Protein AF-A0A3D3MNH3-F1 (afdb_monomer)

Nearest PDB structures (foldseek):
  2pn2-assembly1_A-2  TM=3.719E-01  e=6.572E-01  Psychrobacter arcticus 273-4
  4nwr-assembly1_C  TM=3.071E-01  e=2.242E+00  uncultured bacterium
  7u05-assembly1_k  TM=1.908E-01  e=3.524E+00  Saccharomyces cerevisiae

Secondary structure (DSSP, 8-state):
----PPP--EEEEEEESSTT--EEEEEETTT--EEEEE-SS---SPPPHHHHHHHHHHHHHHHHHHHHHHHHSSBTTTBTT--HHHHHHHHHHHHTT-S-HHHHHHHTB-TT--B-PPP---TT---------

Solvent-accessible surface area (backbone atoms only — not comparable to full-atom values): 8350 Å² total; per-residue (Å²): 132,88,79,83,75,78,77,84,48,71,67,46,69,56,68,69,55,60,88,91,60,51,29,25,46,27,34,26,64,86,75,72,44,80,42,86,39,68,68,85,79,71,88,82,69,79,79,49,70,71,55,49,52,50,50,50,54,50,51,53,47,51,47,51,51,50,53,54,43,70,76,23,42,58,38,95,88,38,38,92,68,18,32,74,68,40,45,48,40,51,49,49,13,61,78,68,73,46,94,38,54,66,56,47,48,61,72,33,36,50,97,86,57,51,77,60,73,79,79,86,74,68,96,78,70,86,76,86,76,79,82,81,136

pLDDT: mean 82.12, std 16.51, range [32.28, 96.75]

Sequence (133 aa):
MAKITPIDVIKGISGSYGNNSGDYFATNSSSNKIRLAKLKNPYKGPATEKQLAQQQKFKTRQAVVTTWLNSNKPSNTNGDKGTAIYQQAQKWKRALGLSSVAQVLYKYLDDKNELHLPTIVDEGTDTGKTVTP

Mean predicted aligned error: 12.74 Å

Radius of gyration: 24.46 Å; Cα contacts (8 Å, |Δi|>4): 118; chains: 1; bounding box: 80×47×58 Å

Foldseek 3Di:
DDDDDPDFDFPDWAPDDDDPQQWIWTQTPPPRDIDIDHDPDPDPDDDDPVRVVVVVQVVLLVVLLVVVCVQFPDDPVQHNHGPPVSVVLVVVCVVVVHPDSSVSQVVQQDSVRDGDDDDPDDPDDPPPPDDDD

Structure (mmCIF, N/CA/C/O backbone):
data_AF-A0A3D3MNH3-F1
#
_entry.id   AF-A0A3D3MNH3-F1
#
loop_
_atom_site.group_PDB
_atom_site.id
_atom_site.type_symbol
_atom_site.label_atom_id
_atom_site.label_alt_id
_atom_site.label_comp_id
_atom_site.label_asym_id
_atom_site.label_entity_id
_atom_site.label_seq_id
_atom_site.pdbx_PDB_ins_code
_atom_site.Cartn_x
_atom_site.Cartn_y
_atom_site.Cartn_z
_atom_site.occupancy
_atom_site.B_iso_or_equiv
_atom_site.auth_seq_id
_atom_site.auth_comp_id
_atom_site.auth_asym_id
_atom_site.auth_atom_id
_atom_site.pdbx_PDB_model_num
ATOM 1 N N . MET A 1 1 ? -53.236 -9.161 16.316 1.00 43.31 1 MET A N 1
ATOM 2 C CA . MET A 1 1 ? -51.951 -9.830 16.012 1.00 43.31 1 MET A CA 1
ATOM 3 C C . MET A 1 1 ? -50.832 -8.811 16.129 1.00 43.31 1 MET A C 1
ATOM 5 O O . MET A 1 1 ? -50.897 -7.794 15.450 1.00 43.31 1 MET A O 1
ATOM 9 N N . ALA A 1 2 ? -49.854 -9.034 17.007 1.00 52.28 2 ALA A N 1
ATOM 10 C CA . ALA A 1 2 ? -48.695 -8.152 17.112 1.00 52.28 2 ALA A CA 1
ATOM 11 C C . ALA A 1 2 ? -47.770 -8.381 15.906 1.00 52.28 2 ALA A C 1
ATOM 13 O O . ALA A 1 2 ? -47.344 -9.505 15.651 1.00 52.28 2 ALA A O 1
ATOM 14 N N . LYS A 1 3 ? -47.492 -7.325 15.139 1.00 57.22 3 LYS A N 1
ATOM 15 C CA . LYS A 1 3 ? -46.561 -7.371 14.009 1.00 57.22 3 LYS A CA 1
ATOM 16 C C . LYS A 1 3 ? -45.149 -7.167 14.556 1.00 57.22 3 LYS A C 1
ATOM 18 O O . LYS A 1 3 ? -44.824 -6.072 15.002 1.00 57.22 3 LYS A O 1
ATOM 23 N N . ILE A 1 4 ? -44.326 -8.214 14.548 1.00 63.53 4 ILE A N 1
ATOM 24 C CA . ILE A 1 4 ? -42.914 -8.114 14.934 1.00 63.53 4 ILE A CA 1
ATOM 25 C C . ILE A 1 4 ? -42.190 -7.362 13.815 1.00 63.53 4 ILE A C 1
ATOM 27 O O . ILE A 1 4 ? -41.942 -7.909 12.742 1.00 63.53 4 ILE A O 1
ATOM 31 N N . THR A 1 5 ? -41.890 -6.085 14.034 1.00 58.78 5 THR A N 1
ATOM 32 C CA . THR A 1 5 ? -40.971 -5.336 13.172 1.00 58.78 5 THR A CA 1
ATOM 33 C C . THR A 1 5 ? -39.557 -5.865 13.402 1.00 58.78 5 THR A C 1
ATOM 35 O O . THR A 1 5 ? -39.092 -5.814 14.543 1.00 58.78 5 THR A O 1
ATOM 38 N N . PRO A 1 6 ? -38.857 -6.366 12.368 1.00 56.88 6 PRO A N 1
ATOM 39 C CA . PRO A 1 6 ? -37.461 -6.747 12.509 1.00 56.88 6 PRO A CA 1
ATOM 40 C C . PRO A 1 6 ? -36.668 -5.532 12.985 1.00 56.88 6 PRO A C 1
ATOM 42 O O . PRO A 1 6 ? -36.846 -4.431 12.458 1.00 56.88 6 PRO A O 1
ATOM 45 N N . ILE A 1 7 ? -35.797 -5.724 13.974 1.00 63.75 7 ILE A N 1
ATOM 46 C CA . ILE A 1 7 ? -34.797 -4.715 14.320 1.00 63.75 7 ILE A CA 1
ATOM 47 C C . ILE A 1 7 ? -33.992 -4.428 13.051 1.00 63.75 7 ILE A C 1
ATOM 49 O O . ILE A 1 7 ? -33.618 -5.349 12.326 1.00 63.75 7 ILE A O 1
ATOM 53 N N . ASP A 1 8 ? -33.776 -3.149 12.760 1.00 61.16 8 ASP A N 1
ATOM 54 C CA . ASP A 1 8 ? -33.070 -2.689 11.569 1.00 61.16 8 ASP A CA 1
ATOM 55 C C . ASP A 1 8 ? -31.592 -3.134 11.641 1.00 61.16 8 ASP A C 1
ATOM 57 O O . ASP A 1 8 ? -30.728 -2.411 12.137 1.00 61.16 8 ASP A O 1
ATOM 61 N N . VAL A 1 9 ? -31.290 -4.351 11.172 1.00 69.50 9 VAL A N 1
ATOM 62 C CA . VAL A 1 9 ? -29.927 -4.896 11.176 1.00 69.50 9 VAL A CA 1
ATOM 63 C C . VAL A 1 9 ? -29.113 -4.206 10.085 1.00 69.50 9 VAL A C 1
ATOM 65 O O . VAL A 1 9 ? -29.427 -4.292 8.891 1.00 69.50 9 VAL A O 1
ATOM 68 N N . ILE A 1 10 ? -28.051 -3.519 10.501 1.00 77.88 10 ILE A N 1
ATOM 69 C CA . ILE A 1 10 ? -27.095 -2.870 9.604 1.00 77.88 10 ILE A CA 1
ATOM 70 C C . ILE A 1 10 ? -26.357 -3.948 8.800 1.00 77.88 10 ILE A C 1
ATOM 72 O O . ILE A 1 10 ? -25.739 -4.842 9.370 1.00 77.88 10 ILE A O 1
ATOM 76 N N . LYS A 1 11 ? -26.416 -3.848 7.471 1.00 79.38 11 LYS A N 1
ATOM 77 C CA . LYS A 1 11 ? -25.728 -4.743 6.527 1.00 79.38 11 LYS A CA 1
ATOM 78 C C . LYS A 1 11 ? -24.292 -4.301 6.259 1.00 79.38 11 LYS A C 1
ATOM 80 O O . LYS A 1 11 ? -23.410 -5.129 6.066 1.00 79.38 11 LYS A O 1
ATOM 85 N N . GLY A 1 12 ? -24.070 -2.993 6.218 1.00 79.81 12 GLY A N 1
ATOM 86 C CA . GLY A 1 12 ? -22.772 -2.402 5.928 1.00 79.81 12 GLY A CA 1
ATOM 87 C C . GLY A 1 12 ? -22.759 -0.915 6.243 1.00 79.81 12 GLY A C 1
ATOM 88 O O . GLY A 1 12 ? -23.801 -0.258 6.193 1.00 79.81 12 GLY A O 1
ATOM 89 N N . ILE A 1 13 ? -21.576 -0.405 6.571 1.00 83.38 13 ILE A N 1
ATOM 90 C CA . ILE A 1 13 ? -21.322 0.987 6.946 1.00 83.38 13 ILE A CA 1
ATOM 91 C C . ILE A 1 13 ? -20.244 1.525 5.999 1.00 83.38 13 ILE A C 1
ATOM 93 O O . ILE A 1 13 ? -19.281 0.817 5.701 1.00 83.38 13 ILE A O 1
ATOM 97 N N . SER A 1 14 ? -20.416 2.742 5.486 1.00 82.38 14 SER A N 1
ATOM 98 C CA . SER A 1 14 ? -19.424 3.413 4.641 1.00 82.38 14 SER A CA 1
ATOM 99 C C . SER A 1 14 ? -18.170 3.822 5.429 1.00 82.38 14 SER A C 1
ATOM 101 O O . SER A 1 14 ? -18.100 3.671 6.647 1.00 82.38 14 SER A O 1
ATOM 103 N N . GLY A 1 15 ? -17.191 4.426 4.745 1.00 79.06 15 GLY A N 1
ATOM 104 C CA . GLY A 1 15 ? -16.201 5.280 5.412 1.00 79.06 15 GLY A CA 1
ATOM 105 C C . GLY 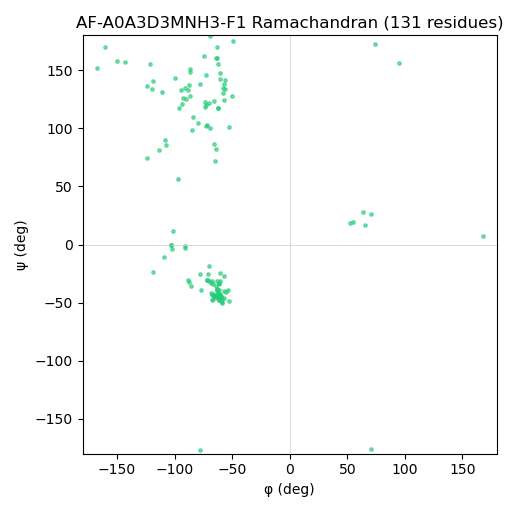A 1 15 ? -16.848 6.520 6.050 1.00 79.06 15 GLY A C 1
ATOM 106 O O . GLY A 1 15 ? -18.027 6.795 5.809 1.00 79.06 15 GLY A O 1
ATOM 107 N N . SER A 1 16 ? -16.077 7.260 6.857 1.00 80.69 16 SER A N 1
ATOM 108 C CA . SER A 1 16 ? -16.537 8.500 7.507 1.00 80.69 16 SER A CA 1
ATOM 109 C C . SER A 1 16 ? -17.015 9.506 6.461 1.00 80.69 16 SER A C 1
ATOM 111 O O . SER A 1 16 ? -16.277 9.859 5.539 1.00 80.69 16 SER A O 1
ATOM 113 N N . TYR A 1 17 ? -18.251 9.964 6.608 1.00 80.75 17 TYR A N 1
ATOM 114 C CA . TYR A 1 17 ? -18.852 11.008 5.801 1.00 80.75 17 TYR A CA 1
ATOM 115 C C . TYR A 1 17 ? -18.482 12.376 6.379 1.00 80.75 17 TYR A C 1
ATOM 117 O O . TYR A 1 17 ? -19.082 12.847 7.343 1.00 80.75 17 TYR A O 1
ATOM 125 N N . GLY A 1 18 ? -17.465 13.004 5.790 1.00 72.00 18 GLY A N 1
ATOM 126 C CA . GLY A 1 18 ? -16.879 14.249 6.289 1.00 72.00 18 GLY A CA 1
ATOM 127 C C . GLY A 1 18 ? -15.651 14.012 7.172 1.00 72.00 18 GLY A C 1
ATOM 128 O O . GLY A 1 18 ? -15.453 12.932 7.737 1.00 72.00 18 GLY A O 1
ATOM 129 N N . ASN A 1 19 ? -14.788 15.027 7.251 1.00 74.62 19 ASN A N 1
ATOM 130 C CA . ASN A 1 19 ? -13.540 14.952 8.006 1.00 74.62 19 ASN A CA 1
ATOM 131 C C . ASN A 1 19 ? -13.837 14.985 9.516 1.00 74.62 19 ASN A C 1
ATOM 133 O O . ASN A 1 19 ? -14.425 15.950 9.997 1.00 74.62 19 ASN A O 1
ATOM 137 N N . ASN A 1 20 ? -13.447 13.940 10.254 1.00 70.31 20 ASN A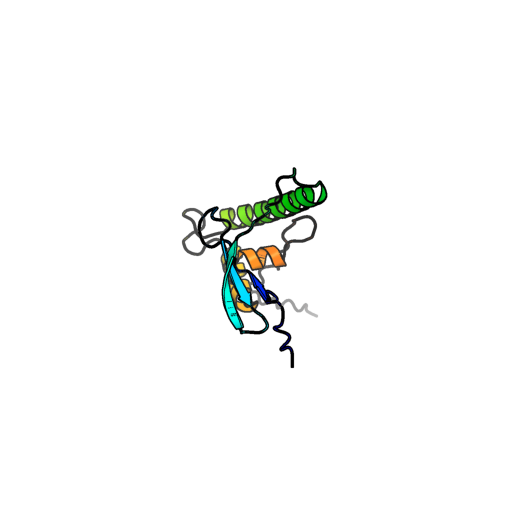 N 1
ATOM 138 C CA . ASN A 1 20 ? -13.647 13.799 11.707 1.00 70.31 20 ASN A CA 1
ATOM 139 C C . ASN A 1 20 ? -15.097 13.931 12.228 1.00 70.31 20 ASN A C 1
ATOM 141 O O . ASN A 1 20 ? -15.298 14.147 13.422 1.00 70.31 20 ASN A O 1
ATOM 145 N N . SER A 1 21 ? -16.117 13.774 11.383 1.00 76.50 21 SER A N 1
ATOM 146 C CA . SER A 1 21 ? -17.526 13.902 11.796 1.00 76.50 21 SER A CA 1
ATOM 147 C C . SER A 1 21 ? -18.009 12.732 12.664 1.00 76.50 21 SER A C 1
ATOM 149 O O . SER A 1 21 ? -18.885 12.904 13.512 1.00 76.50 21 SER A O 1
ATOM 151 N N . GLY A 1 22 ? -17.445 11.533 12.460 1.00 78.88 22 GLY A N 1
ATOM 152 C CA . GLY A 1 22 ? -17.972 10.300 13.050 1.00 78.88 22 GLY A CA 1
ATOM 153 C C . GLY A 1 22 ? -19.363 9.933 12.516 1.00 78.88 22 GLY A C 1
ATOM 154 O O . GLY A 1 22 ? -20.058 9.127 13.141 1.00 78.88 22 GLY A O 1
ATOM 155 N N . ASP A 1 23 ? -19.757 10.525 11.387 1.00 87.62 23 ASP A N 1
ATOM 156 C CA . ASP A 1 23 ? -21.007 10.260 10.685 1.00 87.62 23 ASP A CA 1
ATOM 157 C C . ASP A 1 23 ? -20.738 9.316 9.510 1.00 87.62 23 ASP A C 1
ATOM 159 O O . ASP A 1 23 ? -19.702 9.385 8.855 1.00 87.62 23 ASP A O 1
ATOM 163 N N . TYR A 1 24 ? -21.664 8.406 9.241 1.00 87.69 24 TYR A N 1
ATOM 164 C CA . TYR A 1 24 ? -21.511 7.327 8.273 1.00 87.69 24 TYR A CA 1
ATOM 165 C C . TYR A 1 24 ? -22.830 7.077 7.551 1.00 87.69 24 TYR A C 1
ATOM 167 O O . TYR A 1 24 ? -23.905 7.331 8.093 1.00 87.69 24 TYR A O 1
ATOM 175 N N . PHE A 1 25 ? -22.770 6.493 6.360 1.00 87.06 25 PHE A N 1
ATOM 176 C CA . PHE A 1 25 ? -23.943 5.902 5.731 1.00 87.06 25 PHE A CA 1
ATOM 177 C C . PHE A 1 25 ? -24.020 4.423 6.091 1.00 87.06 25 PHE A C 1
ATOM 179 O O . PHE A 1 25 ? -23.069 3.672 5.884 1.00 87.06 25 PHE A O 1
ATOM 186 N N . ALA A 1 26 ? -25.159 3.996 6.622 1.00 86.94 26 ALA A N 1
ATOM 187 C CA . ALA A 1 26 ? -25.445 2.606 6.930 1.00 86.94 26 ALA A CA 1
ATOM 188 C C . ALA A 1 26 ? -26.527 2.083 5.988 1.00 86.94 26 ALA A C 1
ATOM 190 O O . ALA A 1 26 ? -27.576 2.702 5.816 1.00 86.94 26 ALA A O 1
ATOM 191 N N . THR A 1 27 ? -26.284 0.922 5.395 1.00 85.12 27 THR A N 1
ATOM 192 C CA . THR A 1 27 ? -27.311 0.191 4.651 1.00 85.12 27 THR A CA 1
ATOM 193 C C . THR A 1 27 ? -28.022 -0.759 5.590 1.00 85.12 27 THR A C 1
ATOM 195 O O . THR A 1 27 ? -27.400 -1.466 6.385 1.00 85.12 27 THR A O 1
ATOM 198 N N . ASN A 1 28 ? -29.340 -0.775 5.504 1.00 80.31 28 ASN A N 1
ATOM 199 C CA . ASN A 1 28 ? -30.158 -1.678 6.281 1.00 80.31 28 ASN A CA 1
ATOM 200 C C . ASN A 1 28 ? -30.484 -2.951 5.480 1.00 80.31 28 ASN A C 1
ATOM 202 O O . ASN A 1 28 ? -30.893 -2.866 4.324 1.00 80.31 28 ASN A O 1
ATOM 206 N N . SER A 1 29 ? -30.316 -4.123 6.095 1.00 73.25 29 SER A N 1
ATOM 207 C CA . SER A 1 29 ? -30.500 -5.421 5.424 1.00 73.25 29 SER A CA 1
ATOM 208 C C . SER A 1 29 ? -31.958 -5.778 5.114 1.00 73.25 29 SER A C 1
ATOM 210 O O . SER A 1 29 ? -32.202 -6.456 4.120 1.00 73.25 29 SER A O 1
ATOM 212 N N . SER A 1 30 ? -32.920 -5.330 5.927 1.00 74.31 30 SER A N 1
ATOM 213 C CA . SER A 1 30 ? -34.339 -5.692 5.799 1.00 74.31 30 SER A CA 1
ATOM 214 C C . SER A 1 30 ? -35.109 -4.778 4.840 1.00 74.31 30 SER A C 1
ATOM 216 O O . SER A 1 30 ? -36.031 -5.222 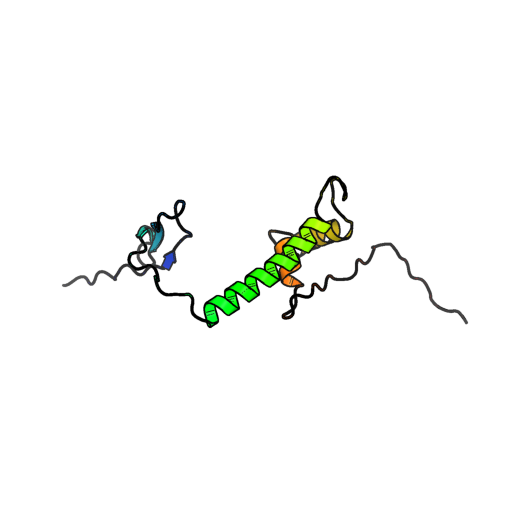4.164 1.00 74.31 30 SER A O 1
ATOM 218 N N . SER A 1 31 ? -34.728 -3.504 4.759 1.00 75.69 31 SER A N 1
ATOM 219 C CA . SER A 1 31 ? -35.395 -2.481 3.947 1.00 75.69 31 SER A CA 1
ATOM 220 C C . SER A 1 31 ? -34.588 -2.030 2.730 1.00 75.69 31 SER A C 1
ATOM 222 O O . SER A 1 31 ? -35.124 -1.295 1.902 1.00 75.69 31 SER A O 1
ATOM 224 N N . ASN A 1 32 ? -33.309 -2.419 2.623 1.00 79.88 32 ASN A N 1
ATOM 225 C CA . ASN A 1 32 ? -32.351 -1.927 1.620 1.00 79.88 32 ASN A CA 1
ATOM 226 C C . ASN A 1 32 ? -32.250 -0.389 1.544 1.00 79.88 32 ASN A C 1
ATOM 228 O O . ASN A 1 32 ? -31.752 0.162 0.563 1.00 79.88 32 ASN A O 1
ATOM 232 N N . LYS A 1 33 ? -32.697 0.327 2.584 1.00 83.88 33 LYS A N 1
ATOM 233 C CA . LYS A 1 33 ? -32.601 1.788 2.666 1.00 83.88 33 LYS A CA 1
ATOM 234 C C . LYS A 1 33 ? -31.257 2.211 3.252 1.00 83.88 33 LYS A C 1
ATOM 236 O O . LYS A 1 33 ? -30.701 1.535 4.122 1.00 83.88 33 LYS A O 1
ATOM 241 N N . ILE A 1 34 ? -30.772 3.365 2.800 1.00 86.19 34 ILE A N 1
ATOM 242 C CA . ILE A 1 34 ? -29.592 4.032 3.354 1.00 86.19 34 ILE A CA 1
ATOM 243 C C . ILE A 1 34 ? -30.041 4.939 4.506 1.00 86.19 34 ILE A C 1
ATOM 245 O O . ILE A 1 34 ? -31.017 5.680 4.389 1.00 86.19 34 ILE A O 1
ATOM 249 N N . ARG A 1 35 ? -29.334 4.861 5.631 1.00 85.81 35 ARG A N 1
ATOM 250 C CA . ARG A 1 35 ? -29.534 5.658 6.847 1.00 85.81 35 ARG A CA 1
ATOM 251 C C . ARG A 1 35 ? -28.246 6.417 7.156 1.00 85.81 35 ARG A C 1
ATOM 253 O O . ARG A 1 35 ? -27.165 5.953 6.803 1.00 85.81 35 ARG A O 1
ATOM 260 N N . LEU A 1 36 ? -28.351 7.533 7.868 1.00 87.31 36 LEU A N 1
ATOM 261 C CA . LEU A 1 36 ? -27.194 8.174 8.490 1.00 87.31 36 LEU A CA 1
ATOM 262 C C . LEU A 1 36 ? -26.974 7.547 9.873 1.00 87.31 36 LEU A C 1
ATOM 264 O O . LEU A 1 36 ? -27.909 7.432 10.665 1.00 87.31 36 LEU A O 1
ATOM 268 N N . ALA A 1 37 ? -25.754 7.098 10.135 1.00 84.94 37 ALA A N 1
ATOM 269 C CA . ALA A 1 37 ? -25.332 6.468 11.375 1.00 84.94 37 ALA A CA 1
ATOM 270 C C . ALA A 1 37 ? -24.228 7.303 12.017 1.00 84.94 37 ALA A C 1
ATOM 272 O O . ALA A 1 37 ? -23.349 7.804 11.325 1.00 84.94 37 ALA A O 1
ATOM 273 N N . LYS A 1 38 ? -24.253 7.428 13.343 1.00 85.06 38 LYS A N 1
ATOM 274 C CA . LYS A 1 38 ? -23.249 8.177 14.100 1.00 85.06 38 LYS A CA 1
ATOM 275 C C . LYS A 1 38 ? -22.529 7.265 15.076 1.00 85.06 38 LYS A C 1
ATOM 277 O O . LYS A 1 38 ? -23.170 6.508 15.812 1.00 85.06 38 LYS A O 1
ATOM 282 N N . LEU A 1 39 ? -21.204 7.350 15.116 1.00 83.38 39 LEU A N 1
ATOM 283 C CA . LEU A 1 39 ? -20.406 6.617 16.091 1.00 83.38 39 LEU A CA 1
ATOM 284 C C . LEU A 1 39 ? -20.581 7.251 17.475 1.00 83.38 39 LEU A C 1
ATOM 286 O O . LEU A 1 39 ? -20.007 8.291 17.782 1.00 83.38 39 LEU A O 1
ATOM 290 N N . LYS A 1 40 ? -21.400 6.618 18.318 1.00 80.50 40 LYS A N 1
ATOM 291 C CA . LYS A 1 40 ? -21.727 7.139 19.653 1.00 80.50 40 LYS A CA 1
ATOM 292 C C . LYS A 1 40 ? -20.604 6.925 20.672 1.00 80.50 40 LYS A C 1
ATOM 294 O O . LYS A 1 40 ? -20.335 7.809 21.477 1.00 80.50 40 LYS A O 1
ATOM 299 N N . ASN A 1 41 ? -19.944 5.768 20.619 1.00 80.50 41 ASN A N 1
ATOM 300 C CA . ASN A 1 41 ? -18.941 5.349 21.600 1.00 80.50 41 ASN A CA 1
ATOM 301 C C . ASN A 1 41 ? -17.618 5.021 20.895 1.00 80.50 41 ASN A C 1
ATOM 303 O O . ASN A 1 41 ? -17.298 3.843 20.719 1.00 80.50 41 ASN A O 1
ATOM 307 N N . PRO A 1 42 ? -16.860 6.035 20.444 1.00 78.31 42 PRO A N 1
ATOM 308 C CA . PRO A 1 42 ? -15.524 5.790 19.926 1.00 78.31 42 PRO A CA 1
ATOM 309 C C . PRO A 1 42 ? -14.656 5.171 21.026 1.00 78.31 42 PRO A C 1
ATOM 311 O O . PRO A 1 42 ? -14.763 5.539 22.198 1.00 78.31 42 PRO A O 1
ATOM 314 N N . TYR A 1 43 ? -13.787 4.234 20.652 1.00 77.00 43 TYR A N 1
ATOM 315 C CA . TYR A 1 43 ? -12.785 3.710 21.571 1.00 77.00 43 TYR A CA 1
ATOM 316 C C . TYR A 1 43 ? -11.848 4.851 21.990 1.00 77.00 43 TYR A C 1
ATOM 318 O O . TYR A 1 43 ? -11.193 5.454 21.145 1.00 77.00 43 TYR A O 1
ATOM 326 N N . LYS A 1 44 ? -11.822 5.168 23.289 1.00 79.69 44 LYS A N 1
ATOM 327 C CA . LYS A 1 44 ? -10.981 6.231 23.872 1.00 79.69 44 LYS A CA 1
ATOM 328 C C . LYS A 1 44 ? -9.749 5.694 24.606 1.00 79.69 44 LYS A C 1
ATOM 330 O O . LYS A 1 44 ? -9.005 6.475 25.187 1.00 79.69 44 LYS A O 1
ATOM 335 N N . GLY A 1 45 ? -9.571 4.373 24.643 1.00 84.75 45 GLY A N 1
ATOM 336 C CA . GLY A 1 45 ? -8.430 3.751 25.307 1.00 84.75 45 GLY A CA 1
ATOM 337 C C . GLY A 1 45 ? -7.134 3.915 24.507 1.00 84.75 45 GLY A C 1
ATOM 338 O O . GLY A 1 45 ? -7.182 4.195 23.305 1.00 84.75 45 GLY A O 1
ATOM 339 N N . PRO A 1 46 ? -5.969 3.724 25.149 1.00 85.56 46 PRO A N 1
ATOM 340 C CA . PRO A 1 46 ? -4.713 3.595 24.423 1.00 85.56 46 PRO A CA 1
ATOM 341 C C . PRO A 1 46 ? -4.780 2.385 23.486 1.00 85.56 46 PRO A C 1
ATOM 343 O O . PRO A 1 46 ? -5.437 1.390 23.787 1.00 85.56 46 PRO A O 1
ATOM 346 N N . ALA A 1 47 ? -4.103 2.458 22.340 1.00 85.75 47 ALA A N 1
ATOM 347 C CA . ALA A 1 47 ? -4.046 1.327 21.424 1.00 85.75 47 ALA A CA 1
ATOM 348 C C . ALA A 1 47 ? -3.448 0.105 22.137 1.00 85.75 47 ALA A C 1
ATOM 350 O O . ALA A 1 47 ? -2.393 0.187 22.763 1.00 85.75 47 ALA A O 1
ATOM 351 N N . THR A 1 48 ? -4.129 -1.033 22.030 1.00 90.25 48 THR A N 1
ATOM 352 C CA . THR A 1 48 ? -3.626 -2.308 22.554 1.00 90.25 48 THR A CA 1
ATOM 353 C C . THR A 1 48 ? -2.323 -2.696 21.855 1.00 90.25 48 THR A C 1
ATOM 355 O O . THR A 1 48 ? -2.101 -2.330 20.699 1.00 90.25 48 THR A O 1
ATOM 358 N N . GLU A 1 49 ? -1.485 -3.507 22.500 1.00 91.81 49 GLU A N 1
ATOM 359 C CA . GLU A 1 49 ? -0.226 -3.987 21.907 1.00 91.81 49 GLU A CA 1
ATOM 360 C C . GLU A 1 49 ? -0.436 -4.650 20.538 1.00 91.81 49 GLU A C 1
ATOM 362 O O . GLU A 1 49 ? 0.312 -4.394 19.598 1.00 91.81 49 GLU A O 1
ATOM 367 N N . LYS A 1 50 ? -1.518 -5.428 20.375 1.00 91.25 50 LYS A N 1
ATOM 368 C CA . LYS A 1 50 ? -1.888 -6.036 19.085 1.00 91.25 50 LYS A CA 1
ATOM 369 C C . LYS A 1 50 ? -2.209 -4.987 18.016 1.00 91.25 50 LYS A C 1
ATOM 371 O O . LYS A 1 50 ? -1.821 -5.149 16.860 1.00 91.25 50 LYS A O 1
ATOM 376 N N . GLN A 1 51 ? -2.904 -3.909 18.384 1.00 88.75 51 GLN A N 1
ATOM 377 C CA . GLN A 1 51 ? -3.200 -2.807 17.464 1.00 88.75 51 GLN A CA 1
ATOM 378 C C . GLN A 1 51 ? -1.932 -2.039 17.092 1.00 88.75 51 GLN A C 1
ATOM 380 O O . GLN A 1 51 ? -1.752 -1.720 15.919 1.00 88.75 51 GLN A O 1
ATOM 385 N N . LEU A 1 52 ? -1.044 -1.781 18.054 1.00 92.25 52 LEU A N 1
ATOM 386 C CA . LEU A 1 52 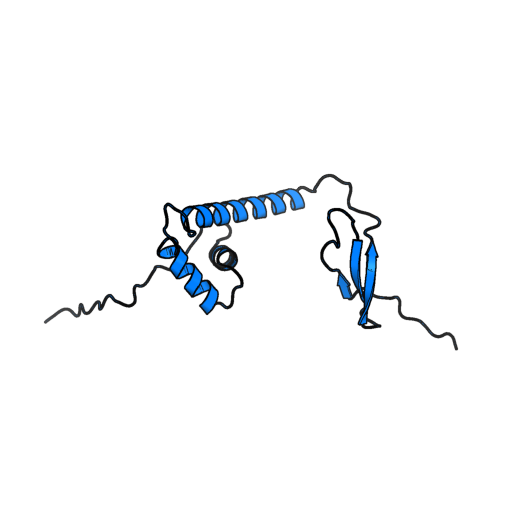? 0.248 -1.139 17.808 1.00 92.25 52 LEU A CA 1
ATOM 387 C C . LEU A 1 52 ? 1.129 -1.992 16.889 1.00 92.25 52 LEU A C 1
ATOM 389 O O . LEU A 1 52 ? 1.667 -1.479 15.910 1.00 92.25 52 LEU A O 1
ATOM 393 N N . ALA A 1 53 ? 1.203 -3.303 17.131 1.00 92.19 53 ALA A N 1
ATOM 394 C CA . ALA A 1 53 ? 1.937 -4.235 16.279 1.00 92.19 53 ALA A CA 1
ATOM 395 C C . ALA A 1 53 ? 1.390 -4.248 14.842 1.00 92.19 53 ALA A C 1
ATOM 397 O O . ALA A 1 53 ? 2.161 -4.195 13.882 1.00 92.19 53 ALA A O 1
ATOM 398 N N . GLN A 1 54 ? 0.064 -4.247 14.674 1.00 91.50 54 GLN A N 1
ATOM 399 C CA . GLN A 1 54 ? -0.561 -4.192 13.351 1.00 91.50 54 GLN A CA 1
ATOM 400 C C . GLN A 1 54 ? -0.311 -2.852 12.645 1.00 91.50 54 GLN A C 1
ATOM 402 O O . GLN A 1 54 ? -0.009 -2.839 11.449 1.00 91.50 54 GLN A O 1
ATOM 407 N N . GLN A 1 55 ? -0.410 -1.730 13.366 1.00 91.19 55 GLN A N 1
ATOM 408 C CA . GLN A 1 55 ? -0.087 -0.403 12.832 1.00 91.19 55 GLN A CA 1
ATOM 409 C C . GLN A 1 55 ? 1.368 -0.341 12.374 1.00 91.19 55 GLN A C 1
ATOM 411 O O . GLN A 1 55 ? 1.638 0.127 11.269 1.00 91.19 55 GLN A O 1
ATOM 416 N N . GLN A 1 56 ? 2.291 -0.870 13.177 1.00 92.81 56 GLN A N 1
ATOM 417 C CA . GLN A 1 56 ? 3.703 -0.916 12.827 1.00 92.81 56 GLN A CA 1
ATOM 418 C C . GLN A 1 56 ? 3.940 -1.805 11.602 1.00 92.81 56 GLN A C 1
ATOM 420 O O . GLN A 1 56 ? 4.620 -1.374 10.673 1.00 92.81 56 GLN A O 1
ATOM 425 N N . LYS A 1 57 ? 3.315 -2.990 11.530 1.00 90.94 57 LYS A N 1
ATOM 426 C CA . LYS A 1 57 ? 3.387 -3.867 10.348 1.00 90.94 57 LYS A CA 1
ATOM 427 C C . LYS A 1 57 ? 2.904 -3.142 9.090 1.00 90.94 57 LYS A C 1
ATOM 429 O O . LYS A 1 57 ? 3.578 -3.180 8.063 1.00 90.94 57 LYS A O 1
ATOM 434 N N . PHE A 1 58 ? 1.771 -2.444 9.164 1.00 92.06 58 PHE A N 1
ATOM 435 C CA . PHE A 1 58 ? 1.249 -1.679 8.031 1.00 92.06 58 PHE A CA 1
ATOM 436 C C . PHE A 1 58 ? 2.169 -0.514 7.646 1.00 92.06 58 PHE A C 1
ATOM 438 O O . PHE A 1 58 ? 2.469 -0.341 6.466 1.00 92.06 58 PHE A O 1
ATOM 445 N N . LYS A 1 59 ? 2.671 0.240 8.630 1.00 93.88 59 LYS A N 1
ATOM 446 C CA . LYS A 1 59 ? 3.582 1.372 8.419 1.00 93.88 59 LYS A CA 1
ATOM 447 C C . LYS A 1 59 ? 4.874 0.936 7.731 1.00 93.88 59 LYS A C 1
ATOM 449 O O . LYS A 1 59 ? 5.287 1.578 6.769 1.00 93.88 59 LYS A O 1
ATOM 454 N N . THR A 1 60 ? 5.478 -0.169 8.167 1.00 93.81 60 THR A N 1
ATOM 455 C CA . THR A 1 60 ? 6.693 -0.715 7.544 1.00 93.81 60 THR A CA 1
ATOM 456 C C . THR A 1 60 ? 6.431 -1.144 6.100 1.00 93.81 60 THR A C 1
ATOM 458 O O . THR A 1 60 ? 7.176 -0.752 5.204 1.00 93.81 60 THR A O 1
ATOM 461 N N . ARG A 1 61 ? 5.326 -1.859 5.837 1.00 94.38 61 ARG A N 1
ATOM 462 C CA . ARG A 1 61 ? 4.929 -2.247 4.468 1.00 94.38 61 ARG A CA 1
ATOM 463 C C . ARG A 1 61 ? 4.723 -1.040 3.565 1.00 94.38 61 ARG A C 1
ATOM 465 O O . ARG A 1 61 ? 5.224 -1.001 2.443 1.00 94.38 61 ARG A O 1
ATOM 472 N N . GLN A 1 62 ? 3.996 -0.045 4.063 1.00 94.75 62 GLN A N 1
ATOM 473 C CA . GLN A 1 62 ? 3.723 1.180 3.328 1.00 94.75 62 GLN A CA 1
ATOM 474 C C . GLN A 1 62 ? 5.011 1.958 3.037 1.00 94.75 62 GLN A C 1
ATOM 476 O O . GLN A 1 62 ? 5.143 2.508 1.943 1.00 94.75 62 GLN A O 1
ATOM 481 N N . ALA A 1 63 ? 5.962 1.989 3.975 1.00 95.25 63 ALA A N 1
ATOM 482 C CA . ALA A 1 63 ? 7.249 2.649 3.785 1.00 95.25 63 ALA A CA 1
ATOM 483 C C . ALA A 1 63 ? 8.040 2.015 2.633 1.00 95.25 63 ALA A C 1
ATOM 485 O O . ALA A 1 63 ? 8.469 2.739 1.740 1.00 95.25 63 ALA A O 1
ATOM 486 N N . VAL A 1 64 ? 8.148 0.681 2.586 1.00 95.62 64 VAL A N 1
ATOM 487 C CA . VAL A 1 64 ? 8.844 -0.029 1.492 1.00 95.62 64 VAL A CA 1
ATOM 488 C C . VAL A 1 64 ? 8.211 0.291 0.137 1.00 95.62 64 VAL A C 1
ATOM 490 O O . VAL A 1 64 ? 8.903 0.700 -0.797 1.00 95.62 64 VAL A O 1
ATOM 493 N N . VAL A 1 65 ? 6.882 0.184 0.042 1.00 96.19 65 VAL A N 1
ATOM 494 C CA . VAL A 1 65 ? 6.138 0.486 -1.192 1.00 96.19 65 VAL A CA 1
ATOM 495 C C . VAL A 1 65 ? 6.322 1.943 -1.617 1.00 96.19 65 VAL A C 1
ATOM 497 O O . VAL A 1 65 ? 6.528 2.224 -2.797 1.00 96.19 65 VAL A O 1
ATOM 500 N N . T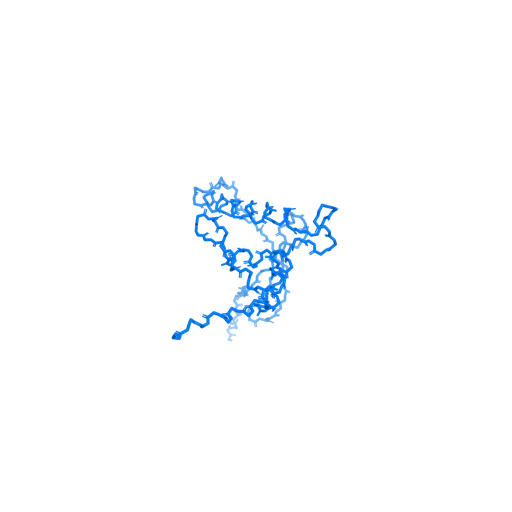HR A 1 66 ? 6.277 2.876 -0.667 1.00 96.06 66 THR A N 1
ATOM 501 C CA . THR A 1 66 ? 6.427 4.312 -0.940 1.00 96.06 66 THR A CA 1
ATOM 502 C C . THR A 1 66 ? 7.838 4.646 -1.407 1.00 96.06 66 THR A C 1
ATOM 504 O O . THR A 1 66 ? 7.991 5.376 -2.385 1.00 96.06 66 THR A O 1
ATOM 507 N N . THR A 1 67 ? 8.859 4.086 -0.757 1.00 96.75 67 THR A N 1
ATOM 508 C CA . THR A 1 67 ? 10.260 4.244 -1.161 1.00 96.75 67 THR A CA 1
ATOM 509 C C . THR A 1 67 ? 10.461 3.732 -2.581 1.00 96.75 67 THR A C 1
ATOM 511 O O . THR A 1 67 ? 10.937 4.482 -3.431 1.00 96.75 67 THR A O 1
ATOM 514 N N . TRP A 1 68 ? 9.997 2.514 -2.883 1.00 96.31 68 TRP A N 1
ATOM 515 C CA . TRP A 1 68 ? 10.107 1.959 -4.231 1.00 96.31 68 TRP A CA 1
ATOM 516 C C . TRP A 1 68 ? 9.392 2.830 -5.268 1.00 96.31 68 TRP A C 1
ATOM 518 O O . TRP A 1 68 ? 9.956 3.125 -6.322 1.00 96.31 68 TRP A O 1
ATOM 528 N N . LEU A 1 69 ? 8.170 3.287 -4.977 1.00 96.12 69 LEU A N 1
ATOM 529 C CA . LEU A 1 69 ? 7.425 4.155 -5.889 1.00 96.12 69 LEU A CA 1
ATOM 530 C C . LEU A 1 69 ? 8.147 5.479 -6.112 1.00 96.12 69 LEU A C 1
ATOM 532 O O . LEU A 1 69 ? 8.243 5.911 -7.251 1.00 96.12 69 LEU A O 1
ATOM 536 N N . ASN A 1 70 ? 8.674 6.118 -5.073 1.00 95.19 70 ASN A N 1
ATOM 537 C CA . ASN A 1 70 ? 9.388 7.384 -5.223 1.00 95.19 70 ASN A CA 1
ATOM 538 C C . ASN A 1 70 ? 10.669 7.236 -6.048 1.00 95.19 70 ASN A C 1
ATOM 540 O O . ASN A 1 70 ? 10.961 8.119 -6.850 1.00 95.19 70 ASN A O 1
ATOM 544 N N . SER A 1 71 ? 11.377 6.114 -5.914 1.00 95.38 71 SER A N 1
ATOM 545 C CA . SER A 1 71 ? 12.568 5.824 -6.715 1.00 95.38 71 SER A CA 1
ATOM 546 C C . SER A 1 71 ? 12.261 5.510 -8.180 1.00 95.38 71 SER A C 1
ATOM 548 O O . SER A 1 71 ? 13.129 5.717 -9.017 1.00 95.38 71 SER A O 1
ATOM 550 N N . ASN A 1 72 ? 11.058 5.023 -8.511 1.00 94.81 72 ASN A N 1
ATOM 551 C CA . ASN A 1 72 ? 10.771 4.444 -9.832 1.00 94.81 72 ASN A CA 1
ATOM 552 C C . ASN A 1 72 ? 9.678 5.161 -10.642 1.00 94.81 72 ASN A C 1
ATOM 554 O O . ASN A 1 72 ? 9.650 5.053 -11.870 1.00 94.81 72 ASN A O 1
ATOM 558 N N . LYS A 1 73 ? 8.764 5.883 -9.984 1.00 94.12 73 LYS A N 1
ATOM 559 C CA . LYS A 1 73 ? 7.647 6.580 -10.639 1.00 94.12 73 LYS A CA 1
ATOM 560 C C . LYS A 1 73 ? 8.149 7.674 -11.592 1.00 94.12 73 LYS A C 1
ATOM 562 O O . LYS A 1 73 ? 9.274 8.146 -11.414 1.00 94.12 73 LYS A O 1
ATOM 567 N N . PRO A 1 74 ? 7.308 8.119 -12.543 1.00 96.19 74 PRO A N 1
ATOM 568 C CA . PRO A 1 74 ? 7.602 9.275 -13.375 1.00 96.19 74 PRO A CA 1
ATOM 569 C C . PRO A 1 74 ? 8.018 10.484 -12.543 1.00 96.19 74 PRO A C 1
ATOM 571 O O . PRO A 1 74 ? 7.342 10.865 -11.582 1.00 96.19 74 PRO A O 1
ATOM 574 N N . SER A 1 75 ? 9.156 11.054 -12.902 1.00 94.19 75 SER A N 1
ATOM 575 C CA . SER A 1 75 ? 9.751 12.210 -12.243 1.00 94.19 75 SER A CA 1
ATOM 576 C C . SER A 1 75 ? 10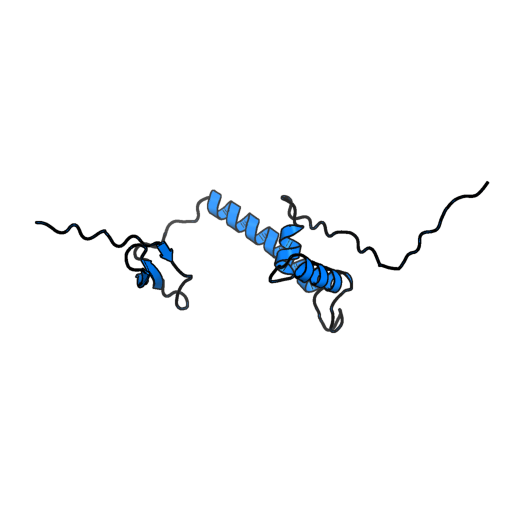.749 12.858 -13.195 1.00 94.19 75 SER A C 1
ATOM 578 O O . SER A 1 75 ? 11.143 12.257 -14.194 1.00 94.19 75 SER A O 1
ATOM 580 N N . ASN A 1 76 ? 11.239 14.043 -12.839 1.00 91.69 76 ASN A N 1
ATOM 581 C CA . ASN A 1 76 ? 12.287 14.717 -13.608 1.00 91.69 76 ASN A CA 1
ATOM 582 C C . ASN A 1 76 ? 13.562 13.860 -13.749 1.00 91.69 76 ASN A C 1
ATOM 584 O O . ASN A 1 76 ? 14.290 14.014 -14.720 1.00 91.69 76 ASN A O 1
ATOM 588 N N . THR A 1 77 ? 13.828 12.952 -12.801 1.00 91.25 77 THR A N 1
ATOM 589 C CA . THR A 1 77 ? 14.990 12.047 -12.834 1.00 91.25 77 THR A CA 1
ATOM 590 C C . THR A 1 77 ? 14.715 10.742 -13.581 1.00 91.25 77 THR A C 1
ATOM 592 O O . THR A 1 77 ? 15.630 10.174 -14.165 1.00 91.25 77 THR A O 1
ATOM 595 N N . ASN A 1 78 ? 13.469 10.259 -13.567 1.00 91.38 78 ASN A N 1
ATOM 596 C CA . ASN A 1 78 ? 13.091 8.949 -14.110 1.00 91.38 78 ASN A CA 1
ATOM 597 C C . ASN A 1 78 ? 12.397 9.034 -15.481 1.00 91.38 78 ASN A C 1
ATOM 599 O O . ASN A 1 78 ? 12.006 8.006 -16.036 1.00 91.38 78 ASN A O 1
ATOM 603 N N . GLY A 1 79 ? 12.207 10.248 -16.004 1.00 92.81 79 GLY A N 1
ATOM 604 C CA . GLY A 1 79 ? 11.477 10.534 -17.236 1.00 92.81 79 GLY A CA 1
ATOM 605 C C . GLY A 1 79 ? 9.956 10.406 -17.099 1.00 92.81 79 GLY A C 1
ATOM 606 O O . GLY A 1 79 ? 9.426 9.913 -16.099 1.00 92.81 79 GLY A O 1
ATOM 607 N N . ASP A 1 80 ? 9.241 10.807 -18.153 1.00 91.19 80 ASP A N 1
ATOM 608 C CA . ASP A 1 80 ? 7.768 10.895 -18.183 1.00 91.19 80 ASP A CA 1
ATOM 609 C C . ASP A 1 80 ? 7.057 9.558 -17.948 1.00 91.19 80 ASP A C 1
ATOM 611 O O . ASP A 1 80 ? 5.907 9.507 -17.509 1.00 91.19 80 ASP A O 1
ATOM 615 N N . LYS A 1 81 ? 7.739 8.449 -18.247 1.00 91.69 81 LYS A N 1
ATOM 616 C CA . LYS A 1 81 ? 7.201 7.090 -18.103 1.00 91.69 81 LYS A CA 1
ATOM 617 C C . LYS A 1 81 ? 7.721 6.363 -16.859 1.00 91.69 81 LYS A C 1
ATOM 619 O O . LYS A 1 81 ? 7.246 5.263 -16.575 1.00 91.69 81 LYS A O 1
ATOM 624 N N . GLY A 1 82 ? 8.634 6.971 -16.100 1.00 94.25 82 GLY A N 1
ATOM 625 C CA . GLY A 1 82 ? 9.340 6.318 -15.001 1.00 94.25 82 GLY A CA 1
ATOM 626 C C . GLY A 1 82 ? 10.345 5.268 -15.483 1.00 94.25 82 GLY A C 1
ATOM 627 O O . GLY A 1 82 ? 10.535 5.051 -16.685 1.00 94.25 82 GLY A O 1
ATOM 628 N N . THR A 1 83 ? 10.965 4.573 -14.530 1.00 94.12 83 THR A N 1
ATOM 629 C CA . THR A 1 83 ? 11.978 3.543 -14.808 1.00 94.12 83 THR A CA 1
ATOM 630 C C . THR A 1 83 ? 11.394 2.354 -15.588 1.00 94.12 83 THR A C 1
ATOM 632 O O . THR A 1 83 ? 10.184 2.111 -15.576 1.00 94.12 83 THR A O 1
ATOM 635 N N . ALA A 1 84 ? 12.241 1.558 -16.252 1.00 92.62 84 ALA A N 1
ATOM 636 C CA . ALA A 1 84 ? 11.796 0.370 -16.996 1.00 92.62 84 ALA A CA 1
ATOM 637 C C . ALA A 1 84 ? 10.997 -0.608 -16.111 1.00 92.62 84 ALA A C 1
ATOM 639 O O . ALA A 1 84 ? 9.937 -1.102 -16.503 1.00 92.62 84 ALA A O 1
ATOM 640 N N . ILE A 1 85 ? 11.446 -0.805 -14.867 1.00 92.75 85 ILE A N 1
ATOM 641 C CA . ILE A 1 85 ? 10.757 -1.659 -13.896 1.00 92.75 85 ILE A CA 1
ATOM 642 C C . ILE A 1 85 ? 9.400 -1.078 -13.462 1.00 92.75 85 ILE A C 1
ATOM 644 O O . ILE A 1 85 ? 8.451 -1.831 -13.244 1.00 92.75 85 ILE A O 1
ATOM 648 N N . TYR A 1 86 ? 9.248 0.252 -13.416 1.00 94.81 86 TYR A N 1
ATOM 649 C CA . TYR A 1 86 ? 7.948 0.890 -13.185 1.00 94.81 86 TYR A CA 1
ATOM 650 C C . TYR A 1 86 ? 6.969 0.632 -14.330 1.00 94.81 86 TYR A C 1
ATOM 652 O O . TYR A 1 86 ? 5.804 0.290 -14.103 1.00 94.81 86 TYR A O 1
ATOM 660 N N . GLN A 1 87 ? 7.442 0.755 -15.570 1.00 94.00 87 GLN A N 1
ATOM 661 C CA . GLN A 1 87 ? 6.631 0.492 -16.757 1.00 94.00 87 GLN A CA 1
ATOM 662 C C . GLN A 1 87 ? 6.196 -0.977 -16.815 1.00 94.00 87 GLN A C 1
ATOM 664 O O . GLN A 1 87 ? 5.039 -1.268 -17.137 1.00 94.00 87 GLN A O 1
ATOM 669 N N . GLN A 1 88 ? 7.074 -1.900 -16.418 1.00 92.88 88 GLN A N 1
ATOM 670 C CA . GLN A 1 88 ? 6.729 -3.310 -16.279 1.00 92.88 88 GLN A CA 1
ATOM 671 C C . GLN A 1 88 ? 5.688 -3.539 -15.175 1.00 92.88 88 GLN A C 1
ATOM 673 O O . GLN A 1 88 ? 4.682 -4.212 -15.408 1.00 92.88 88 GLN A O 1
ATOM 678 N N . ALA A 1 89 ? 5.838 -2.900 -14.013 1.00 94.25 89 ALA A N 1
ATOM 679 C CA . ALA A 1 89 ? 4.834 -2.965 -12.954 1.00 94.25 89 ALA A CA 1
ATOM 680 C C . ALA A 1 89 ? 3.468 -2.412 -13.406 1.00 94.25 89 ALA A C 1
ATOM 682 O O . ALA A 1 89 ? 2.424 -2.932 -13.009 1.00 94.25 89 ALA A O 1
ATOM 683 N N . GLN A 1 90 ? 3.442 -1.422 -14.305 1.00 94.19 90 GLN A N 1
ATOM 684 C CA . GLN A 1 90 ? 2.207 -0.954 -14.946 1.00 94.19 90 GLN A CA 1
ATOM 685 C C . GLN A 1 90 ? 1.608 -1.959 -15.940 1.00 94.19 90 GLN A C 1
ATOM 687 O O . GLN A 1 90 ? 0.381 -2.003 -16.096 1.00 94.19 90 GLN A O 1
ATOM 692 N N . LYS A 1 91 ? 2.428 -2.767 -16.623 1.00 94.06 91 LYS A N 1
ATOM 693 C CA . LYS A 1 91 ? 1.933 -3.902 -17.420 1.00 94.06 91 LYS A CA 1
ATOM 694 C C . LYS A 1 91 ? 1.329 -4.969 -16.504 1.00 94.06 91 LYS A C 1
ATOM 696 O O . LYS A 1 91 ? 0.189 -5.364 -16.734 1.00 94.06 91 LYS A O 1
ATOM 701 N N . TRP A 1 92 ? 2.007 -5.343 -15.417 1.00 93.81 92 TRP A N 1
ATOM 702 C CA . TRP A 1 92 ? 1.471 -6.297 -14.436 1.00 93.81 92 TRP A CA 1
ATOM 703 C C . TRP A 1 92 ? 0.193 -5.804 -13.765 1.00 93.81 92 TRP A C 1
ATOM 705 O O . TRP A 1 92 ? -0.734 -6.588 -13.598 1.00 93.81 92 TRP A O 1
ATOM 715 N N . LYS A 1 93 ? 0.090 -4.508 -13.445 1.00 95.06 93 LYS A N 1
ATOM 716 C CA . LYS A 1 93 ? -1.149 -3.908 -12.932 1.00 95.06 93 LYS A CA 1
ATOM 717 C C . LYS A 1 93 ? -2.331 -4.219 -13.854 1.00 95.06 93 LYS A C 1
ATOM 719 O O . LYS A 1 93 ? -3.373 -4.661 -13.381 1.00 95.06 93 LYS A O 1
ATOM 724 N N . ARG A 1 94 ? -2.153 -4.000 -15.163 1.00 93.94 94 ARG A N 1
ATOM 725 C CA . ARG A 1 94 ? -3.181 -4.264 -16.181 1.00 93.94 94 ARG A CA 1
ATOM 726 C C . ARG A 1 94 ? -3.465 -5.758 -16.324 1.00 93.94 94 ARG A C 1
ATOM 728 O O . ARG A 1 94 ? -4.624 -6.143 -16.267 1.00 93.94 94 ARG A O 1
ATOM 735 N N . ALA A 1 95 ? -2.425 -6.584 -16.437 1.00 92.69 95 ALA A N 1
ATOM 736 C CA . ALA A 1 95 ? -2.560 -8.033 -16.592 1.00 92.69 95 ALA A CA 1
ATOM 737 C C . ALA A 1 95 ? -3.262 -8.703 -15.396 1.00 92.69 95 ALA A C 1
ATOM 739 O O . ALA A 1 95 ? -4.010 -9.656 -15.570 1.00 92.69 95 ALA A O 1
ATOM 740 N N . LEU A 1 96 ? -3.044 -8.189 -14.182 1.00 91.81 96 LEU A N 1
ATOM 741 C CA . LEU A 1 96 ? -3.634 -8.712 -12.948 1.00 91.81 96 LEU A CA 1
ATOM 742 C C . LEU A 1 96 ? -4.980 -8.066 -12.579 1.00 91.81 96 LEU A C 1
ATOM 744 O O . LEU A 1 96 ? -5.538 -8.417 -11.542 1.00 91.81 96 LEU A O 1
ATOM 748 N N . GLY A 1 97 ? -5.479 -7.102 -13.360 1.00 93.62 97 GLY A N 1
ATOM 749 C CA . GLY A 1 97 ? -6.721 -6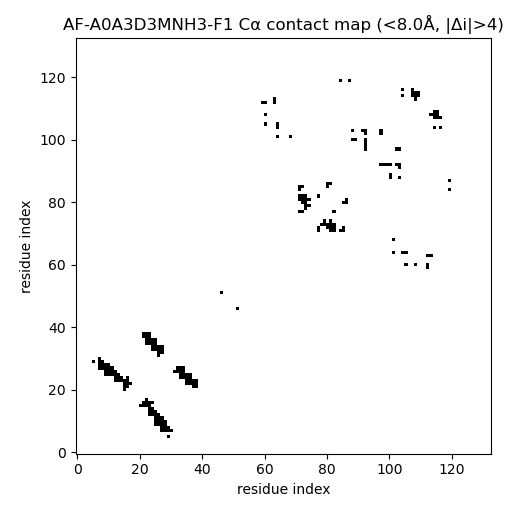.384 -13.047 1.00 93.62 97 GLY A CA 1
ATOM 750 C C . GLY A 1 97 ? -6.659 -5.555 -11.757 1.00 93.62 97 GLY A C 1
ATOM 751 O O . GLY A 1 97 ? -7.676 -5.361 -11.095 1.00 93.62 97 GLY A O 1
ATOM 752 N N . LEU A 1 98 ? -5.471 -5.084 -11.367 1.00 94.06 98 LEU A N 1
ATOM 753 C CA . LEU A 1 98 ? -5.270 -4.303 -10.145 1.00 94.06 98 LEU A CA 1
ATOM 754 C C . LEU A 1 98 ? -5.515 -2.809 -10.397 1.00 94.06 98 LEU A C 1
ATOM 756 O O . LEU A 1 98 ? -5.282 -2.291 -11.489 1.00 94.06 98 LEU A O 1
ATOM 760 N N . SER A 1 99 ? -5.944 -2.079 -9.368 1.00 93.50 99 SER A N 1
ATOM 761 C CA . SER A 1 99 ? -6.277 -0.654 -9.503 1.00 93.50 99 SER A CA 1
ATOM 762 C C . SER A 1 99 ? -5.043 0.250 -9.531 1.00 93.50 99 SER A C 1
ATOM 764 O O . SER A 1 99 ? -5.077 1.343 -10.095 1.00 93.50 99 SER A O 1
ATOM 766 N N . SER A 1 100 ? -3.926 -0.189 -8.943 1.00 94.19 100 SER A N 1
ATOM 767 C CA . SER A 1 100 ? -2.719 0.631 -8.801 1.00 94.19 100 SER A CA 1
ATOM 768 C C . SER A 1 100 ? -1.434 -0.194 -8.805 1.00 94.19 100 SER A C 1
ATOM 770 O O . SER A 1 100 ? -1.428 -1.375 -8.463 1.00 94.19 100 SER A O 1
ATOM 772 N N . VAL A 1 101 ? -0.313 0.456 -9.139 1.00 94.19 101 VAL A N 1
ATOM 773 C CA . VAL A 1 101 ? 1.025 -0.151 -9.025 1.00 94.19 101 VAL A CA 1
ATOM 774 C C . VAL A 1 101 ? 1.334 -0.518 -7.572 1.00 94.19 101 VAL A C 1
ATOM 776 O O . VAL A 1 101 ? 1.939 -1.550 -7.325 1.00 94.19 101 VAL A O 1
ATOM 779 N N . ALA A 1 102 ? 0.842 0.251 -6.595 1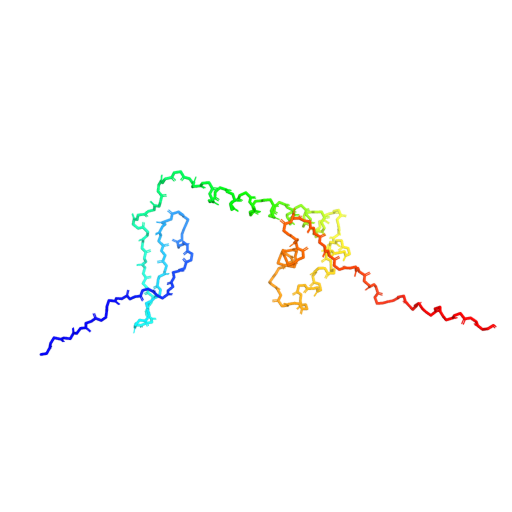.00 95.81 102 ALA A N 1
ATOM 780 C CA . ALA A 1 102 ? 0.987 -0.087 -5.180 1.00 95.81 102 ALA A CA 1
ATOM 781 C C . ALA A 1 102 ? 0.409 -1.474 -4.846 1.00 95.81 102 ALA A C 1
ATOM 783 O O . ALA A 1 102 ? 1.032 -2.229 -4.108 1.00 95.81 102 ALA A O 1
ATOM 784 N N . GLN A 1 103 ? -0.736 -1.850 -5.427 1.00 94.62 103 GLN A N 1
ATOM 785 C CA . GLN A 1 103 ? -1.303 -3.191 -5.240 1.00 94.62 103 GLN A CA 1
ATOM 786 C C . GLN A 1 103 ? -0.436 -4.293 -5.857 1.00 94.62 103 GLN A C 1
ATOM 788 O O . GLN A 1 103 ? -0.349 -5.378 -5.287 1.00 94.62 103 GLN A O 1
ATOM 793 N N . VAL A 1 104 ? 0.233 -4.017 -6.983 1.00 95.38 104 VAL A N 1
ATOM 794 C CA . VAL A 1 104 ? 1.223 -4.942 -7.560 1.00 95.38 104 VAL A CA 1
ATOM 795 C C . VAL A 1 104 ? 2.361 -5.154 -6.564 1.00 95.38 104 VAL A C 1
ATOM 797 O O . VAL A 1 104 ? 2.706 -6.291 -6.264 1.00 95.38 104 VAL A O 1
ATOM 800 N N . LEU A 1 105 ? 2.890 -4.072 -5.991 1.00 95.50 105 LEU A N 1
ATOM 801 C CA . LEU A 1 105 ? 3.983 -4.137 -5.018 1.00 95.50 105 LEU A CA 1
ATOM 802 C C . LEU A 1 105 ? 3.574 -4.893 -3.751 1.00 95.50 105 LEU A C 1
ATOM 804 O O . LEU A 1 105 ? 4.323 -5.745 -3.296 1.00 95.50 105 LEU A O 1
ATOM 808 N N . TYR A 1 106 ? 2.370 -4.657 -3.221 1.00 94.50 106 TYR A N 1
ATOM 809 C CA . TYR A 1 106 ? 1.863 -5.407 -2.067 1.00 94.50 106 TYR A CA 1
ATOM 810 C C . TYR A 1 106 ? 1.675 -6.900 -2.346 1.00 94.50 106 TYR A C 1
ATOM 812 O O . TYR A 1 106 ? 1.824 -7.698 -1.424 1.00 94.50 106 TYR A O 1
ATOM 820 N N . LYS A 1 107 ? 1.347 -7.280 -3.588 1.00 93.75 107 LYS A N 1
ATOM 821 C CA . LYS A 1 107 ? 1.219 -8.688 -3.991 1.00 93.75 107 LYS A CA 1
ATOM 822 C C . LYS A 1 107 ? 2.567 -9.415 -3.987 1.00 93.75 107 LYS A C 1
ATOM 824 O O . LYS A 1 107 ? 2.601 -10.602 -3.694 1.00 93.75 107 LYS A O 1
ATOM 829 N N . TYR A 1 108 ? 3.642 -8.699 -4.303 1.00 93.75 108 TYR A N 1
ATOM 830 C CA . TYR A 1 108 ? 5.012 -9.218 -4.356 1.00 93.75 108 TYR A CA 1
ATOM 831 C C . TYR A 1 108 ? 5.847 -8.865 -3.116 1.00 93.75 108 TYR A C 1
ATOM 833 O O . TYR A 1 108 ? 7.064 -9.032 -3.122 1.00 93.75 108 TYR A O 1
ATOM 841 N N . LEU A 1 109 ? 5.206 -8.358 -2.061 1.00 94.19 109 LEU A N 1
ATOM 842 C CA . LEU A 1 109 ? 5.838 -8.117 -0.771 1.00 94.19 109 LEU A CA 1
ATOM 843 C C . LEU A 1 109 ? 5.690 -9.371 0.089 1.00 94.19 109 LEU A C 1
ATOM 845 O O . LEU A 1 109 ? 4.559 -9.808 0.330 1.00 94.19 109 LEU A O 1
ATOM 849 N N . ASP A 1 110 ? 6.794 -9.906 0.591 1.00 91.81 110 ASP A N 1
ATOM 850 C CA . ASP A 1 110 ? 6.748 -11.031 1.525 1.00 91.81 110 ASP A CA 1
ATOM 851 C C . ASP A 1 110 ? 6.381 -10.595 2.963 1.00 91.81 110 ASP A C 1
ATOM 853 O O . ASP A 1 110 ? 6.086 -9.425 3.245 1.00 91.81 110 ASP A O 1
ATOM 857 N N . ASP A 1 111 ? 6.387 -11.551 3.896 1.00 88.75 111 ASP A N 1
ATOM 858 C CA . ASP A 1 111 ? 6.106 -11.302 5.316 1.00 88.75 111 ASP A CA 1
ATOM 859 C C . ASP A 1 111 ? 7.210 -10.513 6.040 1.00 88.75 111 ASP A C 1
ATOM 861 O O . ASP A 1 111 ? 6.954 -9.934 7.102 1.00 88.75 111 ASP A O 1
ATOM 865 N N . LYS A 1 112 ? 8.419 -10.462 5.469 1.00 89.06 112 LYS A N 1
ATOM 866 C CA . LYS A 1 112 ? 9.566 -9.691 5.971 1.00 89.06 112 LYS A CA 1
ATOM 867 C C . LYS A 1 112 ? 9.618 -8.276 5.387 1.00 89.06 112 LYS A C 1
ATOM 869 O O . LYS A 1 112 ? 10.407 -7.455 5.851 1.00 89.06 112 LYS A O 1
ATOM 874 N N . ASN A 1 113 ? 8.697 -7.950 4.481 1.00 89.81 113 ASN A N 1
ATOM 875 C CA . ASN A 1 113 ? 8.617 -6.699 3.730 1.00 89.81 113 ASN A CA 1
ATOM 876 C C . ASN A 1 113 ? 9.718 -6.539 2.674 1.00 89.81 113 ASN A C 1
ATOM 878 O O . ASN A 1 113 ? 10.049 -5.413 2.300 1.00 89.81 113 ASN A O 1
ATOM 882 N N . GLU A 1 114 ? 10.254 -7.645 2.173 1.00 91.50 114 GLU A N 1
ATOM 883 C CA . GLU A 1 114 ? 11.147 -7.657 1.022 1.00 91.50 114 GLU A CA 1
ATOM 884 C C . GLU A 1 114 ? 10.315 -7.755 -0.262 1.00 91.50 114 GLU A C 1
ATOM 886 O O . GLU A 1 114 ? 9.305 -8.464 -0.334 1.00 91.50 114 GLU A O 1
ATOM 891 N N . LEU A 1 115 ? 10.701 -6.970 -1.268 1.00 91.94 115 LEU A N 1
ATOM 892 C CA . LEU A 1 115 ? 9.981 -6.875 -2.531 1.00 91.94 115 LEU A CA 1
ATOM 893 C C . LEU A 1 115 ? 10.612 -7.811 -3.565 1.00 91.94 115 LEU A C 1
ATOM 895 O O . LEU A 1 115 ? 11.740 -7.582 -4.000 1.00 91.94 115 LEU A O 1
ATOM 899 N N . HIS A 1 116 ? 9.840 -8.792 -4.028 1.00 90.56 116 HIS A N 1
ATOM 900 C CA . HIS A 1 116 ? 10.284 -9.808 -4.985 1.00 90.56 116 HIS A CA 1
ATOM 901 C C . HIS A 1 116 ? 9.541 -9.655 -6.311 1.00 90.56 116 HIS A C 1
ATOM 903 O O . HIS A 1 116 ? 8.543 -10.326 -6.574 1.00 90.56 116 HIS A O 1
ATOM 909 N N . LEU A 1 117 ? 9.999 -8.722 -7.148 1.00 88.44 117 LEU A N 1
ATOM 910 C CA . LEU A 1 117 ? 9.416 -8.524 -8.475 1.00 88.44 117 LEU A CA 1
ATOM 911 C C . LEU A 1 117 ? 9.917 -9.594 -9.456 1.00 88.44 117 LEU A C 1
ATOM 913 O O . LEU A 1 117 ? 11.114 -9.882 -9.462 1.00 88.44 117 LEU A O 1
ATOM 917 N N . PRO A 1 118 ? 9.043 -10.147 -10.318 1.00 84.25 118 PRO A N 1
ATOM 918 C CA . PRO A 1 118 ? 9.473 -11.051 -11.377 1.00 84.25 118 PRO A CA 1
ATOM 919 C C . PRO A 1 118 ? 10.532 -10.402 -12.273 1.00 84.25 118 PRO A C 1
ATOM 921 O O . PRO A 1 118 ? 10.442 -9.213 -12.591 1.00 84.25 118 PRO A O 1
ATOM 924 N N . THR A 1 119 ? 11.524 -11.181 -12.700 1.00 77.19 119 THR A N 1
ATOM 925 C CA . THR A 1 119 ? 12.578 -10.704 -13.599 1.00 77.19 119 THR A CA 1
ATOM 926 C C . THR A 1 119 ? 11.962 -10.156 -14.885 1.00 77.19 119 THR A C 1
ATOM 928 O O . THR A 1 119 ? 11.024 -10.736 -15.437 1.00 77.19 119 THR A O 1
ATOM 931 N N . ILE A 1 120 ? 12.480 -9.023 -15.362 1.00 66.75 120 ILE A N 1
ATOM 932 C CA . ILE A 1 120 ? 12.091 -8.456 -16.653 1.00 66.75 120 ILE A CA 1
ATO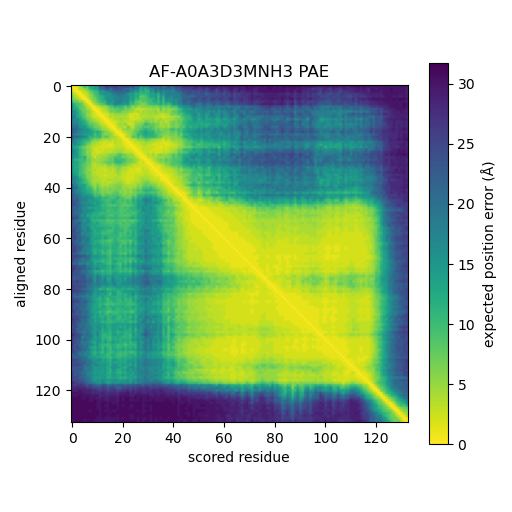M 933 C C . ILE A 1 120 ? 12.643 -9.399 -17.723 1.00 66.75 120 ILE A C 1
ATOM 935 O O . ILE A 1 120 ? 13.835 -9.388 -18.007 1.00 66.75 120 ILE A O 1
ATOM 939 N N . VAL A 1 121 ? 11.789 -10.262 -18.267 1.00 54.66 121 VAL A N 1
ATOM 940 C CA . VAL A 1 121 ? 12.087 -10.960 -19.516 1.00 54.66 121 VAL A CA 1
ATOM 941 C C . VAL A 1 121 ? 11.792 -9.958 -20.620 1.00 54.66 121 VAL A C 1
ATOM 943 O O . VAL A 1 121 ? 10.630 -9.644 -20.882 1.00 54.66 121 VAL A O 1
ATOM 946 N N . ASP A 1 122 ? 12.842 -9.395 -21.208 1.00 49.31 122 ASP A N 1
ATOM 947 C CA . ASP A 1 122 ? 12.700 -8.701 -22.478 1.00 49.31 122 ASP A CA 1
ATOM 948 C C . ASP A 1 122 ? 12.236 -9.743 -23.502 1.00 49.31 122 ASP A C 1
ATOM 950 O O . ASP A 1 122 ? 12.933 -10.727 -23.762 1.00 49.31 122 ASP A O 1
ATOM 954 N N . GLU A 1 123 ? 11.039 -9.559 -24.064 1.00 47.16 123 GLU A N 1
ATOM 955 C CA . GLU A 1 123 ? 10.608 -10.271 -25.270 1.00 47.16 123 GLU A CA 1
ATOM 956 C C . GLU A 1 123 ? 11.541 -9.839 -26.412 1.00 47.16 123 GLU A C 1
ATOM 958 O O . GLU A 1 123 ? 11.258 -8.888 -27.138 1.00 47.16 123 GLU A O 1
ATOM 963 N N . GLY A 1 124 ? 12.721 -10.459 -26.494 1.00 50.59 124 GLY A N 1
ATOM 964 C CA . GLY A 1 124 ? 13.758 -10.038 -27.434 1.00 50.59 124 GLY A CA 1
ATOM 965 C C . GLY A 1 124 ? 15.160 -10.623 -27.261 1.00 50.59 124 GLY A C 1
ATOM 966 O O . GLY A 1 124 ? 16.056 -10.184 -27.975 1.00 50.59 124 GLY A O 1
ATOM 967 N N . THR A 1 125 ? 15.398 -11.600 -26.380 1.00 36.84 125 THR A N 1
ATOM 968 C CA . THR A 1 125 ? 16.622 -12.418 -26.468 1.00 36.84 125 THR A CA 1
ATOM 969 C C . THR A 1 125 ? 16.275 -13.825 -26.934 1.00 36.84 125 THR A C 1
ATOM 971 O O . THR A 1 125 ? 15.988 -14.726 -26.149 1.00 36.84 125 THR A O 1
ATOM 974 N N . ASP A 1 126 ? 16.303 -13.994 -28.258 1.00 42.38 126 ASP A N 1
ATOM 975 C CA . ASP A 1 126 ? 16.550 -15.287 -28.883 1.00 42.38 126 ASP A CA 1
ATOM 976 C C . ASP A 1 126 ? 17.844 -15.854 -28.283 1.00 42.38 126 ASP A C 1
ATOM 978 O O . ASP A 1 126 ? 18.954 -15.414 -28.583 1.00 42.38 126 ASP A O 1
ATOM 982 N N . THR A 1 127 ? 17.694 -16.779 -27.342 1.00 39.12 127 THR A N 1
ATOM 983 C CA . THR A 1 127 ? 18.793 -17.586 -26.817 1.00 39.12 127 THR A CA 1
ATOM 984 C C . THR A 1 127 ? 18.800 -18.921 -27.546 1.00 39.12 127 THR A C 1
ATOM 986 O O . THR A 1 127 ? 18.771 -19.990 -26.942 1.00 39.12 127 THR A O 1
ATOM 989 N N . GLY A 1 128 ? 18.896 -18.860 -28.875 1.00 36.00 128 GLY A N 1
ATOM 990 C CA . GLY A 1 128 ? 19.382 -19.949 -29.712 1.00 36.00 128 GLY A CA 1
ATOM 991 C C . GLY A 1 128 ? 20.857 -20.249 -29.430 1.00 36.00 128 GLY A C 1
ATOM 992 O O . GLY A 1 128 ? 21.732 -19.957 -30.239 1.00 36.00 128 GLY A O 1
ATOM 993 N N . LYS A 1 129 ? 21.152 -20.842 -28.269 1.00 40.47 129 LYS A N 1
ATOM 994 C CA . LYS A 1 129 ? 22.353 -21.665 -28.080 1.00 40.47 129 LYS A CA 1
ATOM 995 C C . LYS A 1 129 ? 21.921 -23.122 -28.002 1.00 40.47 129 LYS A C 1
ATOM 997 O O . LYS A 1 129 ? 21.754 -23.669 -26.916 1.00 40.47 129 LYS A O 1
ATOM 1002 N N . THR A 1 130 ? 21.780 -23.754 -29.160 1.00 33.06 130 THR A N 1
ATOM 1003 C CA . THR A 1 130 ? 21.962 -25.200 -29.278 1.00 33.06 130 THR A CA 1
ATOM 1004 C C . THR A 1 130 ? 23.400 -25.465 -29.691 1.00 33.06 130 THR A C 1
ATOM 1006 O O . THR A 1 130 ? 23.914 -24.944 -30.677 1.00 33.06 130 THR A O 1
ATOM 1009 N N . VAL A 1 131 ? 24.057 -26.224 -28.826 1.00 42.97 131 VAL A N 1
ATOM 1010 C CA . VAL A 1 131 ? 25.426 -26.699 -28.944 1.00 42.97 131 VAL A CA 1
ATOM 1011 C C . VAL A 1 131 ? 25.476 -27.800 -30.012 1.00 42.97 131 VAL A C 1
ATOM 1013 O O . VAL A 1 131 ? 24.514 -28.545 -30.190 1.00 42.97 131 VAL A O 1
ATOM 1016 N N . THR A 1 132 ? 26.602 -27.816 -30.713 1.00 32.28 132 THR A N 1
ATOM 1017 C CA . THR A 1 132 ? 27.088 -28.630 -31.839 1.00 32.28 132 THR A CA 1
ATOM 1018 C C . THR A 1 132 ? 26.944 -30.156 -31.697 1.00 32.28 132 THR A C 1
ATOM 1020 O O . THR A 1 132 ? 26.660 -30.667 -30.613 1.00 32.28 132 THR A O 1
ATOM 1023 N N . PRO A 1 133 ? 27.295 -30.900 -32.759 1.00 52.28 133 PRO A N 1
ATOM 1024 C CA . PRO A 1 133 ? 28.346 -31.912 -32.641 1.00 52.28 133 PRO A CA 1
ATOM 1025 C C . PRO A 1 133 ? 29.688 -31.406 -33.181 1.00 52.28 133 PRO A C 1
ATOM 1027 O O . PRO A 1 133 ? 29.716 -30.868 -34.311 1.00 52.28 133 PRO A O 1
#